Protein AF-A0A4P6JKM8-F1 (afdb_monomer_lite)

pLDDT: mean 71.87, std 20.22, range [34.28, 94.5]

Secondary structure (DSSP, 8-state):
---PPPGGGSSSSGGGSSSS--------------------------------S-HHHHHHHHHHHHHHHHHHHT--------SSHHHHHHHHHHHHHHHH-HHHH-HHHHHHHHHHHHHHHHHHHT-------SSSHHHHHHHHHHHHHHHH-HHHH--

Foldseek 3Di:
DDDDDDPVVVPPVVVVPPPPPDDDDDDDDDDDDDDDPPPPPPPPPVPPPPPPDDLLCQLLVVLLVVLLVCLLVVDDPPDDDDPDNSPVSNVVNNVCNCVDPCSNPPLLNNLLSQLLVVLLVCLQVVHDDDDQPDDDSSSNSNNVNNVCNCVPPPSNPVD

Radius of gyration: 25.06 Å; chains: 1; bounding box: 67×48×57 Å

Sequence (159 aa):
MRKTIPIALLCAVLACVCTFFLSAPKTFAAAADGSASSSLQVSSVSNNVHDDRPPYVRGYRQGYNDAVYDCTHTANRAQTLKRDDYSRGYVDGYNYARAHDRACTNPYTRGWYQGYHDAVYDCIHNAYRAEAKKLDDYSRGYVDGYNYARAHDRACTQH

Organism: Ktedonosporobacter rubrisoli (NCBI:txid2509675)

Structure (mmCIF, N/CA/C/O backbone):
data_AF-A0A4P6JKM8-F1
#
_entry.id   AF-A0A4P6JKM8-F1
#
loop_
_atom_site.group_PDB
_atom_site.id
_atom_site.type_symbol
_atom_site.label_atom_id
_atom_site.label_alt_id
_atom_site.label_comp_id
_atom_site.label_asym_id
_atom_site.label_entity_id
_atom_site.label_seq_id
_atom_site.pdbx_PDB_ins_code
_atom_site.Cartn_x
_atom_site.Cartn_y
_atom_site.Cartn_z
_atom_site.occupancy
_atom_site.B_iso_or_equiv
_atom_site.auth_seq_id
_atom_site.auth_comp_id
_atom_site.auth_asym_id
_atom_site.auth_atom_id
_atom_site.pdbx_PDB_model_num
ATOM 1 N N . MET A 1 1 ? -39.312 -13.597 -28.625 1.00 41.59 1 MET A N 1
ATOM 2 C CA . MET A 1 1 ? -38.671 -14.931 -28.606 1.00 41.59 1 MET A CA 1
ATOM 3 C C . MET A 1 1 ? -37.870 -15.070 -27.313 1.00 41.59 1 MET A C 1
ATOM 5 O O . MET A 1 1 ? -36.798 -14.492 -27.210 1.00 41.59 1 MET A O 1
ATOM 9 N N . ARG A 1 2 ? -38.427 -15.728 -26.287 1.00 39.56 2 ARG A N 1
ATOM 10 C CA . ARG A 1 2 ? -37.766 -15.951 -24.987 1.00 39.56 2 ARG A CA 1
ATOM 11 C C . ARG A 1 2 ? -37.100 -17.329 -25.015 1.00 39.56 2 ARG A C 1
ATOM 13 O O . ARG A 1 2 ? -37.799 -18.321 -25.183 1.00 39.56 2 ARG A O 1
ATOM 20 N N . LYS A 1 3 ? -35.770 -17.386 -24.898 1.00 49.06 3 LYS A N 1
ATOM 21 C CA . LYS A 1 3 ? -35.013 -18.642 -24.775 1.00 49.06 3 LYS A CA 1
ATOM 22 C C . LYS A 1 3 ? -34.920 -19.023 -23.297 1.00 49.06 3 LYS A C 1
ATOM 24 O O . LYS A 1 3 ? -34.225 -18.367 -22.530 1.00 49.06 3 LYS A O 1
ATOM 29 N N . THR A 1 4 ? -35.644 -20.065 -22.913 1.00 52.69 4 THR A N 1
ATOM 30 C CA . THR A 1 4 ? -35.506 -20.777 -21.639 1.00 52.69 4 THR A CA 1
ATOM 31 C C . THR A 1 4 ? -34.247 -21.642 -21.680 1.00 52.69 4 THR A C 1
ATOM 33 O O . THR A 1 4 ? -34.123 -22.510 -22.541 1.00 52.69 4 THR A O 1
ATOM 36 N N . ILE A 1 5 ? -33.309 -21.389 -20.768 1.00 59.22 5 ILE A N 1
ATOM 37 C CA . ILE A 1 5 ? -32.099 -22.199 -20.574 1.00 59.22 5 ILE A CA 1
ATOM 38 C C . ILE A 1 5 ? -32.466 -23.370 -19.641 1.00 59.22 5 ILE A C 1
ATOM 40 O O . ILE A 1 5 ? -33.069 -23.123 -18.595 1.00 59.22 5 ILE A O 1
ATOM 44 N N . PRO A 1 6 ? -32.163 -24.634 -19.993 1.00 54.28 6 PRO A N 1
ATOM 45 C CA . PRO A 1 6 ? -32.575 -25.791 -19.205 1.00 54.28 6 PRO A CA 1
ATOM 46 C C . PRO A 1 6 ? -31.760 -25.935 -17.908 1.00 54.28 6 PRO A C 1
ATOM 48 O O . PRO A 1 6 ? -30.533 -25.985 -17.910 1.00 54.28 6 PRO A O 1
ATOM 51 N N . ILE A 1 7 ? -32.496 -26.068 -16.803 1.00 57.88 7 ILE A N 1
ATOM 52 C CA . ILE A 1 7 ? -32.077 -26.156 -15.389 1.00 57.88 7 ILE A CA 1
ATOM 53 C C . ILE A 1 7 ? -31.247 -27.425 -15.066 1.00 57.88 7 ILE A C 1
ATOM 55 O O . ILE A 1 7 ? -30.709 -27.568 -13.973 1.00 57.88 7 ILE A O 1
ATOM 59 N N . ALA A 1 8 ? -31.054 -28.329 -16.027 1.00 51.06 8 ALA A N 1
ATOM 60 C CA . ALA A 1 8 ? -30.374 -29.611 -15.821 1.00 51.06 8 ALA A CA 1
ATOM 61 C C . ALA A 1 8 ? -28.843 -29.519 -15.630 1.00 51.06 8 ALA A C 1
ATOM 63 O O . ALA A 1 8 ? -28.219 -30.506 -15.253 1.00 51.06 8 ALA A O 1
ATOM 64 N N . LEU A 1 9 ? -28.225 -28.353 -15.853 1.00 49.06 9 LEU A N 1
ATOM 65 C CA . LEU A 1 9 ? -26.769 -28.163 -15.733 1.00 49.06 9 LEU A CA 1
ATOM 66 C C . LEU A 1 9 ? -26.320 -27.616 -14.365 1.00 49.06 9 LEU A C 1
ATOM 68 O O . LEU A 1 9 ? -25.128 -27.572 -14.076 1.00 49.06 9 LEU A O 1
ATOM 72 N N . LEU A 1 10 ? -27.267 -27.241 -13.497 1.00 50.06 10 LEU A N 1
ATOM 73 C CA . LEU A 1 10 ? -26.989 -26.648 -12.182 1.00 50.06 10 LEU A CA 1
ATOM 74 C C . LEU A 1 10 ? -26.741 -27.693 -11.077 1.00 50.06 10 LEU A C 1
ATOM 76 O O . LEU A 1 10 ? -26.152 -27.370 -10.049 1.00 50.06 10 LEU A O 1
ATOM 80 N N . CYS A 1 11 ? -27.122 -28.957 -11.292 1.00 49.31 11 CYS A N 1
ATOM 81 C CA . CYS A 1 11 ? -26.995 -30.013 -10.280 1.00 49.31 11 CYS A CA 1
ATOM 82 C C . CYS A 1 11 ? -25.635 -30.735 -10.269 1.00 49.31 11 CYS A C 1
ATOM 84 O O . CYS A 1 11 ? -25.325 -31.404 -9.290 1.00 49.31 11 CYS A O 1
ATOM 86 N N . ALA A 1 12 ? -24.798 -30.590 -11.304 1.00 47.72 12 ALA A N 1
ATOM 87 C CA . ALA A 1 12 ? -23.512 -31.298 -11.386 1.00 47.72 12 ALA A CA 1
ATOM 88 C C . ALA A 1 12 ? -22.340 -30.556 -10.711 1.00 47.72 12 ALA A C 1
ATOM 90 O O . ALA A 1 12 ? -21.339 -31.174 -10.364 1.00 47.72 12 ALA A O 1
ATOM 91 N N . VAL A 1 13 ? -22.456 -29.244 -10.477 1.00 50.44 13 VAL A N 1
ATOM 92 C CA . VAL A 1 13 ? -21.380 -28.440 -9.860 1.00 50.44 13 VAL A CA 1
ATOM 93 C C . VAL A 1 13 ? -21.463 -28.450 -8.325 1.00 50.44 13 VAL A C 1
ATOM 95 O O . VAL A 1 13 ? -20.453 -28.280 -7.646 1.00 50.44 13 VAL A O 1
ATOM 98 N N . LEU A 1 14 ? -22.640 -28.739 -7.756 1.00 46.59 14 LEU A N 1
ATOM 99 C CA . LEU A 1 14 ? -22.850 -28.741 -6.303 1.00 46.59 14 LEU A CA 1
ATOM 100 C C . LEU A 1 14 ? -22.263 -29.976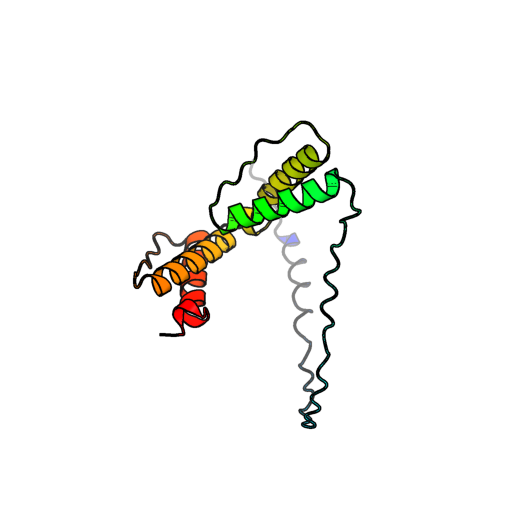 -5.586 1.00 46.59 14 LEU A C 1
ATOM 102 O O . LEU A 1 14 ? -22.101 -29.954 -4.371 1.00 46.59 14 LEU A O 1
ATOM 106 N N . ALA A 1 15 ? -21.910 -31.037 -6.319 1.00 45.19 15 ALA A N 1
ATOM 107 C CA . ALA A 1 15 ? -21.371 -32.274 -5.746 1.00 45.19 15 ALA A CA 1
ATOM 108 C C . ALA A 1 15 ? -19.843 -32.256 -5.531 1.00 45.19 15 ALA A C 1
ATOM 110 O O . ALA A 1 15 ? -19.309 -33.154 -4.886 1.00 45.19 15 ALA A O 1
ATOM 111 N N . CYS A 1 16 ? -19.127 -31.237 -6.025 1.00 41.03 16 CYS A N 1
ATOM 112 C CA . CYS A 1 16 ? -17.662 -31.166 -5.928 1.00 41.03 16 CYS A CA 1
ATOM 113 C C . CYS A 1 16 ? -17.149 -30.310 -4.749 1.00 41.03 16 CYS A C 1
ATOM 115 O O . CYS A 1 16 ? -15.943 -30.218 -4.535 1.00 41.03 16 CYS A O 1
ATOM 117 N N . VAL A 1 17 ? -18.047 -29.687 -3.974 1.00 47.59 17 VAL A N 1
ATOM 118 C CA . VAL A 1 17 ? -17.702 -28.758 -2.875 1.00 47.59 17 VAL A CA 1
ATOM 119 C C . VAL A 1 17 ? -17.732 -29.437 -1.490 1.00 47.59 17 VAL A C 1
ATOM 121 O O . VAL A 1 17 ? -17.287 -28.860 -0.502 1.00 47.59 17 VAL A O 1
ATOM 124 N N . CYS A 1 18 ? -18.173 -30.696 -1.389 1.00 42.50 18 CYS A N 1
ATOM 125 C CA . CYS A 1 18 ? -18.357 -31.375 -0.097 1.00 42.50 18 CYS A CA 1
ATOM 126 C C . CYS A 1 18 ? -17.185 -32.257 0.381 1.00 42.50 18 CYS A C 1
ATOM 128 O O . CYS A 1 18 ? -17.301 -32.864 1.441 1.00 42.50 18 CYS A O 1
ATOM 130 N N . THR A 1 19 ? -16.050 -32.331 -0.325 1.00 49.00 19 THR A N 1
ATOM 131 C CA . THR A 1 19 ? -14.932 -33.226 0.060 1.00 49.00 19 THR A CA 1
ATOM 132 C C . THR A 1 19 ? -13.721 -32.538 0.695 1.00 49.00 19 THR A C 1
ATOM 134 O O . THR A 1 19 ? -12.727 -33.205 0.960 1.00 49.00 19 THR A O 1
ATOM 137 N N . PHE A 1 20 ? -13.785 -31.240 1.010 1.00 43.28 20 PHE A N 1
ATOM 138 C CA . PHE A 1 20 ? -12.675 -30.522 1.667 1.00 43.28 20 PHE A CA 1
ATOM 139 C C . PHE A 1 20 ? -12.875 -30.249 3.169 1.00 43.28 20 PHE A C 1
ATOM 141 O O . PHE A 1 20 ? -12.105 -29.501 3.764 1.00 43.28 20 PHE A O 1
ATOM 148 N N . PHE A 1 21 ? -13.870 -30.878 3.805 1.00 43.38 21 PHE A N 1
ATOM 149 C CA . PHE A 1 21 ? -14.210 -30.661 5.221 1.00 43.38 21 PHE A CA 1
ATOM 150 C C . PHE A 1 21 ? -13.813 -31.798 6.181 1.00 43.38 21 PHE A C 1
ATOM 152 O O . PHE A 1 21 ? -14.360 -31.886 7.275 1.00 43.38 21 PHE A O 1
ATOM 159 N N . LEU A 1 22 ? -12.842 -32.650 5.832 1.00 47.25 22 LEU A N 1
ATOM 160 C CA . LEU A 1 22 ? -12.340 -33.687 6.746 1.00 47.25 22 LEU A CA 1
ATOM 161 C C . LEU A 1 22 ? -10.803 -33.709 6.812 1.00 47.25 22 LEU A C 1
ATOM 163 O O . LEU A 1 22 ? -10.137 -34.518 6.173 1.00 47.25 22 LEU A O 1
ATOM 167 N N . SER A 1 23 ? -10.228 -32.855 7.656 1.00 42.56 23 SER A N 1
ATOM 168 C CA . SER A 1 23 ? -8.914 -33.123 8.249 1.00 42.56 23 SER A CA 1
ATOM 169 C C . SER A 1 23 ? -8.905 -32.662 9.704 1.00 42.56 23 SER A C 1
ATOM 171 O O . SER A 1 23 ? -8.837 -31.470 9.999 1.00 42.56 23 SER A O 1
ATOM 173 N N . ALA A 1 24 ? -9.031 -33.643 10.596 1.00 49.38 24 ALA A N 1
ATOM 174 C CA . ALA A 1 24 ? -8.989 -33.513 12.047 1.00 49.38 24 ALA A CA 1
ATOM 175 C C . ALA A 1 24 ? -7.632 -32.968 12.558 1.00 49.38 24 ALA A C 1
ATOM 177 O O . ALA A 1 24 ? -6.607 -33.134 11.887 1.00 49.38 24 ALA A O 1
ATOM 178 N N . PRO A 1 25 ? -7.607 -32.340 13.751 1.00 45.62 25 PRO A N 1
ATOM 179 C CA . PRO A 1 25 ? -6.429 -31.675 14.294 1.00 45.62 25 PRO A CA 1
ATOM 180 C C . PRO A 1 25 ? -5.404 -32.688 14.814 1.00 45.62 25 PRO A C 1
ATOM 182 O O . PRO A 1 25 ? -5.736 -33.597 15.573 1.00 45.62 25 PRO A O 1
ATOM 185 N N . LYS A 1 26 ? -4.130 -32.501 14.455 1.00 48.94 26 LYS A N 1
ATOM 186 C CA . LYS A 1 26 ? -3.015 -33.143 15.159 1.00 48.94 26 LYS A CA 1
ATOM 187 C C . LYS A 1 26 ? -2.568 -32.226 16.289 1.00 48.94 26 LYS A C 1
ATOM 189 O O . LYS A 1 26 ? -1.929 -31.205 16.059 1.00 48.94 26 LYS A O 1
ATOM 194 N N . THR A 1 27 ? -2.927 -32.612 17.505 1.00 45.12 27 THR A N 1
ATOM 195 C CA . THR A 1 27 ? -2.296 -32.154 18.741 1.00 45.12 27 THR A CA 1
ATOM 196 C C . THR A 1 27 ? -0.832 -32.584 18.745 1.00 45.12 27 THR A C 1
ATOM 198 O O . THR A 1 27 ? -0.552 -33.779 18.639 1.00 45.12 27 THR A O 1
ATOM 201 N N . PHE A 1 28 ? 0.089 -31.640 18.922 1.00 43.25 28 PHE A N 1
ATOM 202 C CA . PHE A 1 28 ? 1.432 -31.940 19.408 1.00 43.25 28 PHE A CA 1
ATOM 203 C C . PHE A 1 28 ? 1.654 -31.221 20.731 1.00 43.25 28 PHE A C 1
ATOM 205 O O . PHE A 1 28 ? 1.314 -30.052 20.902 1.00 43.25 28 PHE A O 1
ATOM 212 N N . ALA A 1 29 ? 2.135 -32.022 21.673 1.00 40.50 29 ALA A N 1
ATOM 213 C CA . ALA A 1 29 ? 2.316 -31.725 23.072 1.00 40.50 29 ALA A CA 1
ATOM 214 C C . ALA A 1 29 ? 3.387 -30.657 23.316 1.00 40.50 29 ALA A C 1
ATOM 216 O O . ALA A 1 29 ? 4.359 -30.528 22.573 1.00 40.50 29 ALA A O 1
ATOM 217 N N . ALA A 1 30 ? 3.191 -29.947 24.422 1.00 38.94 30 ALA A N 1
ATOM 218 C CA . ALA A 1 30 ? 4.192 -29.139 25.084 1.00 38.94 30 ALA A CA 1
ATOM 219 C C . ALA A 1 30 ? 5.387 -29.997 25.534 1.00 38.94 30 ALA A C 1
ATOM 221 O O . ALA A 1 30 ? 5.207 -31.063 26.121 1.00 38.94 30 ALA A O 1
ATOM 222 N N . ALA A 1 31 ? 6.592 -29.473 25.328 1.00 40.41 31 ALA A N 1
ATOM 223 C CA . ALA A 1 31 ? 7.767 -29.813 26.113 1.00 40.41 31 ALA A CA 1
ATOM 224 C C . ALA A 1 31 ? 8.484 -28.502 26.449 1.00 40.41 31 ALA A C 1
ATOM 226 O O . ALA A 1 31 ? 8.948 -27.782 25.565 1.00 40.41 31 ALA A O 1
ATOM 227 N N . ALA A 1 32 ? 8.487 -28.182 27.739 1.00 40.03 32 ALA A N 1
ATOM 228 C CA . ALA A 1 32 ? 9.425 -27.256 28.339 1.00 40.03 32 ALA A CA 1
ATOM 229 C C . ALA A 1 32 ? 10.832 -27.859 28.248 1.00 40.03 32 ALA A C 1
ATOM 231 O O . ALA A 1 32 ? 10.989 -29.045 28.517 1.00 40.03 32 ALA A O 1
ATOM 232 N N . ASP A 1 33 ? 11.824 -27.061 27.866 1.00 34.28 33 ASP A N 1
ATOM 233 C CA . ASP A 1 33 ? 12.995 -26.810 28.709 1.00 34.28 33 ASP A CA 1
ATOM 234 C C . ASP A 1 33 ? 13.998 -25.887 28.018 1.00 34.28 33 ASP A C 1
ATOM 236 O O . ASP A 1 33 ? 14.162 -25.892 26.799 1.00 34.28 33 ASP A O 1
ATOM 240 N N . GLY A 1 34 ? 14.727 -25.150 28.854 1.00 39.72 34 GLY A N 1
ATOM 241 C CA . GLY A 1 34 ? 16.106 -24.793 28.549 1.00 39.72 34 GLY A CA 1
ATOM 242 C C . GLY A 1 34 ? 16.319 -23.418 27.938 1.00 39.72 34 GLY A C 1
ATOM 243 O O . GLY A 1 34 ? 16.621 -23.279 26.756 1.00 39.72 34 GLY A O 1
ATOM 244 N N . SER A 1 35 ? 16.298 -22.400 28.796 1.00 44.38 35 SER A N 1
ATOM 245 C CA . SER A 1 35 ? 17.060 -21.172 28.588 1.00 44.38 35 SER A CA 1
ATOM 246 C C . SER A 1 35 ? 18.511 -21.503 28.223 1.00 44.38 35 SER A C 1
ATOM 248 O O . SER A 1 35 ? 19.280 -21.969 29.059 1.00 44.38 35 SER A O 1
ATOM 250 N N . ALA A 1 36 ? 18.902 -21.202 26.991 1.00 38.72 36 ALA A N 1
ATOM 251 C CA . ALA A 1 36 ? 20.293 -21.033 26.609 1.00 38.72 36 ALA A CA 1
ATOM 252 C C . ALA A 1 36 ? 20.391 -19.738 25.805 1.00 38.72 36 ALA A C 1
ATOM 254 O O . ALA A 1 36 ? 20.225 -19.712 24.586 1.00 38.72 36 ALA A O 1
ATOM 255 N N . SER A 1 37 ? 20.630 -18.644 26.530 1.00 44.34 37 SER A N 1
ATOM 256 C CA . SER A 1 37 ? 21.046 -17.359 25.980 1.00 44.34 37 SER A CA 1
ATOM 257 C C . SER A 1 37 ? 22.346 -17.545 25.203 1.00 44.34 37 SER A C 1
ATOM 259 O O . SER A 1 37 ? 23.437 -17.421 25.748 1.00 44.34 37 SER A O 1
ATOM 261 N N . SER A 1 38 ? 22.226 -17.851 23.917 1.00 41.34 38 SER A N 1
ATOM 262 C CA . SER A 1 38 ? 23.306 -17.668 22.961 1.00 41.34 38 SER A CA 1
ATOM 263 C C . SER A 1 38 ? 23.083 -16.297 22.354 1.00 41.34 38 SER A C 1
ATOM 265 O O . SER A 1 38 ? 22.283 -16.130 21.434 1.00 41.34 38 SER A O 1
ATOM 267 N N . SER A 1 39 ? 23.732 -15.292 22.938 1.00 44.09 39 SER A N 1
ATOM 268 C CA . SER A 1 39 ? 23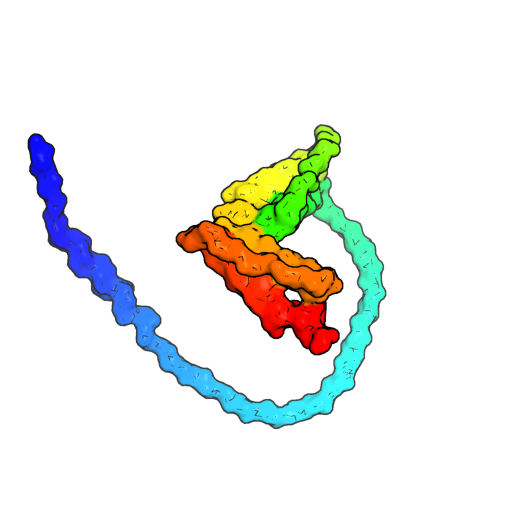.890 -13.980 22.330 1.00 44.09 39 SER A CA 1
ATOM 269 C C . SER A 1 39 ? 24.578 -14.165 20.980 1.00 44.09 39 SER A C 1
ATOM 271 O O . SER A 1 39 ? 25.802 -14.176 20.872 1.00 44.09 39 SER A O 1
ATOM 273 N N . LEU A 1 40 ? 23.770 -14.324 19.931 1.00 38.75 40 LEU A N 1
ATOM 274 C CA . LEU A 1 40 ? 24.195 -14.090 18.564 1.00 38.75 40 LEU A CA 1
ATOM 275 C C . LEU A 1 40 ? 24.609 -12.625 18.512 1.00 38.75 40 LEU A C 1
ATOM 277 O O . LEU A 1 40 ? 23.783 -11.722 18.379 1.00 38.75 40 LEU A O 1
ATOM 281 N N . GLN A 1 41 ? 25.909 -12.396 18.686 1.00 42.06 41 GLN A N 1
ATOM 282 C CA . GLN A 1 41 ? 26.558 -11.183 18.242 1.00 42.06 41 GLN A CA 1
ATOM 283 C C . GLN A 1 41 ? 26.293 -11.096 16.743 1.00 42.06 41 GLN A C 1
ATOM 285 O O . GLN A 1 41 ? 27.003 -11.677 15.926 1.00 42.06 41 GLN A O 1
ATOM 290 N N . VAL A 1 42 ? 25.219 -10.393 16.386 1.00 38.94 42 VAL A N 1
ATOM 291 C CA . VAL A 1 42 ? 25.042 -9.855 15.048 1.00 38.94 42 VAL A CA 1
ATOM 292 C C . VAL A 1 42 ? 26.151 -8.829 14.915 1.00 38.94 42 VAL A C 1
ATOM 294 O O . VAL A 1 42 ? 26.013 -7.675 15.315 1.00 38.94 42 VAL A O 1
ATOM 297 N N . SER A 1 43 ? 27.301 -9.285 14.425 1.00 39.56 43 SER A N 1
ATOM 298 C CA . SER A 1 43 ? 28.298 -8.414 13.839 1.00 39.56 43 SER A CA 1
ATOM 299 C C . SER A 1 43 ? 27.556 -7.634 12.765 1.00 39.56 43 SER A C 1
ATOM 301 O O . SER A 1 43 ? 27.231 -8.167 11.705 1.00 39.56 43 SER A O 1
ATOM 303 N N . SER A 1 44 ? 27.204 -6.391 13.083 1.00 47.16 44 SER A N 1
ATOM 304 C CA . SER A 1 44 ? 26.645 -5.431 12.149 1.00 47.16 44 SER A CA 1
ATOM 305 C C . SER A 1 44 ? 27.748 -5.070 11.162 1.00 47.16 44 SER A C 1
ATOM 307 O O . SER A 1 44 ? 28.353 -4.000 11.229 1.00 47.16 44 SER A O 1
ATOM 309 N N . VAL A 1 45 ? 28.050 -6.003 10.261 1.00 42.03 45 VAL A N 1
ATOM 310 C CA . VAL A 1 45 ? 28.717 -5.690 9.014 1.00 42.03 45 VAL A CA 1
ATOM 311 C C . VAL A 1 45 ? 27.704 -4.833 8.277 1.00 42.03 45 VAL A C 1
ATOM 313 O O . VAL A 1 45 ? 26.726 -5.328 7.715 1.00 42.03 45 VAL A O 1
ATOM 316 N N . SER A 1 46 ? 27.899 -3.519 8.376 1.00 48.72 46 SER A N 1
ATOM 317 C CA . SER A 1 46 ? 27.287 -2.548 7.484 1.00 48.72 46 SER A CA 1
ATOM 318 C C . SER A 1 46 ? 27.814 -2.856 6.088 1.00 48.72 46 SER A C 1
ATOM 320 O O . SER A 1 46 ? 28.791 -2.281 5.611 1.00 48.72 46 SER A O 1
ATOM 322 N N . ASN A 1 47 ? 27.206 -3.856 5.458 1.00 41.84 47 ASN A N 1
ATOM 323 C CA . ASN A 1 47 ? 27.330 -4.055 4.039 1.00 41.84 47 ASN A CA 1
ATOM 324 C C . ASN A 1 47 ? 26.595 -2.865 3.434 1.00 41.84 47 ASN A C 1
ATOM 326 O O . ASN A 1 47 ? 25.369 -2.868 3.322 1.00 41.84 47 ASN A O 1
ATOM 330 N N . ASN A 1 48 ? 27.349 -1.839 3.047 1.00 47.19 48 ASN A N 1
ATOM 331 C CA . ASN A 1 48 ? 26.960 -1.010 1.919 1.00 47.19 48 ASN A CA 1
ATOM 332 C C . ASN A 1 48 ? 26.860 -1.958 0.719 1.00 47.19 48 ASN A C 1
ATOM 334 O O . ASN A 1 48 ? 27.805 -2.099 -0.051 1.00 47.19 48 ASN A O 1
ATOM 338 N N . VAL A 1 49 ? 25.745 -2.689 0.629 1.00 52.94 49 VAL A N 1
ATOM 339 C CA . VAL A 1 49 ? 25.417 -3.535 -0.508 1.00 52.94 49 VAL A CA 1
ATOM 340 C C . VAL A 1 49 ? 25.268 -2.559 -1.659 1.00 52.94 49 VAL A C 1
ATOM 342 O O . VAL A 1 49 ? 24.258 -1.863 -1.770 1.00 52.94 49 VAL A O 1
ATOM 345 N N . HIS A 1 50 ? 26.313 -2.445 -2.476 1.00 55.97 50 HIS A N 1
ATOM 346 C CA . HIS A 1 50 ? 26.146 -1.915 -3.811 1.00 55.97 50 HIS A CA 1
ATOM 347 C C . HIS A 1 50 ? 25.086 -2.793 -4.459 1.00 55.97 50 HIS A C 1
ATOM 349 O O . HIS A 1 50 ? 25.249 -4.001 -4.603 1.00 55.97 50 HIS A O 1
ATOM 355 N N . ASP A 1 51 ? 23.922 -2.199 -4.698 1.00 65.00 51 ASP A N 1
ATOM 356 C CA . ASP A 1 51 ? 22.839 -2.893 -5.357 1.00 65.00 51 ASP A CA 1
ATOM 357 C C . ASP A 1 51 ? 23.269 -3.095 -6.815 1.00 65.00 51 ASP A C 1
ATOM 359 O O . ASP A 1 51 ? 23.094 -2.199 -7.645 1.00 65.00 51 ASP A O 1
ATOM 363 N N . ASP A 1 52 ? 23.885 -4.248 -7.096 1.00 79.62 52 ASP A N 1
ATOM 364 C CA . ASP A 1 52 ? 24.420 -4.650 -8.408 1.00 79.62 52 ASP A CA 1
ATOM 365 C C . ASP A 1 52 ? 23.317 -4.868 -9.459 1.00 79.62 52 ASP A C 1
ATOM 367 O O . ASP A 1 52 ? 23.5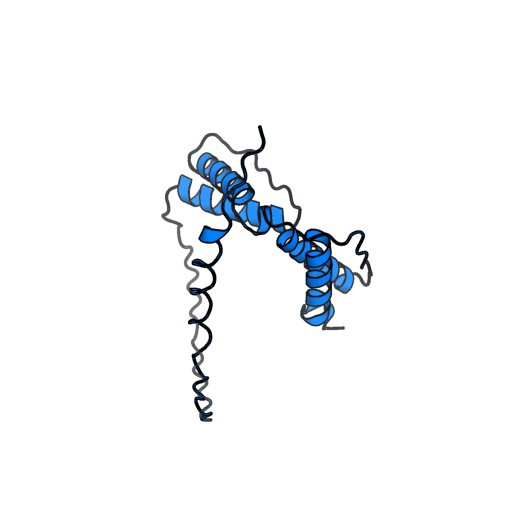78 -5.227 -10.610 1.00 79.62 52 ASP A O 1
ATOM 371 N N . ARG A 1 53 ? 22.048 -4.652 -9.089 1.00 85.75 53 ARG A N 1
ATOM 372 C CA . ARG A 1 53 ? 20.924 -4.738 -10.016 1.00 85.75 53 ARG A CA 1
ATOM 373 C C . ARG A 1 53 ? 21.027 -3.662 -11.106 1.00 85.75 53 ARG A C 1
ATOM 375 O O . ARG A 1 53 ? 21.408 -2.521 -10.822 1.00 85.75 53 ARG A O 1
ATOM 382 N N . PRO A 1 54 ? 20.600 -3.978 -12.345 1.00 91.62 54 PRO A N 1
ATOM 383 C CA . PRO A 1 54 ? 20.554 -3.003 -13.427 1.00 91.62 54 PRO A CA 1
ATOM 384 C C . PRO A 1 54 ? 19.775 -1.738 -13.029 1.00 91.62 54 PRO A C 1
ATOM 386 O O . PRO A 1 54 ? 18.777 -1.850 -12.304 1.00 91.62 54 PRO A O 1
ATOM 389 N N . PRO A 1 55 ? 20.156 -0.546 -13.534 1.00 90.31 55 PRO A N 1
ATOM 390 C CA . PRO A 1 55 ? 19.509 0.719 -13.183 1.00 90.31 55 PRO A CA 1
ATOM 391 C C . PRO A 1 55 ? 17.984 0.675 -13.307 1.00 90.31 55 PRO A C 1
ATOM 393 O O . PRO A 1 55 ? 17.296 1.095 -12.381 1.00 90.31 55 PRO A O 1
ATOM 396 N N . TYR A 1 56 ? 17.467 0.074 -14.384 1.00 92.62 56 TYR A N 1
ATOM 397 C CA . TYR A 1 56 ? 16.033 -0.125 -14.594 1.00 92.62 56 TYR A CA 1
ATOM 398 C C . TYR A 1 56 ? 15.363 -0.917 -13.465 1.00 92.62 56 TYR A C 1
ATOM 400 O O . TYR A 1 56 ? 14.337 -0.496 -12.944 1.00 92.62 56 TYR A O 1
ATOM 408 N N . VAL A 1 57 ? 15.949 -2.038 -13.037 1.00 94.19 57 VAL A N 1
ATOM 409 C CA . VAL A 1 57 ? 15.365 -2.897 -11.991 1.00 94.19 57 VAL A CA 1
ATOM 410 C C . VAL A 1 57 ? 15.355 -2.182 -10.641 1.00 94.19 57 VAL A C 1
ATOM 412 O O . VAL A 1 57 ? 14.385 -2.290 -9.889 1.00 94.19 57 VAL A O 1
ATOM 415 N N . ARG A 1 58 ? 16.412 -1.419 -10.339 1.00 92.94 58 ARG A N 1
ATOM 416 C CA . ARG A 1 58 ? 16.470 -0.593 -9.123 1.00 92.94 58 ARG A CA 1
ATOM 417 C C . ARG A 1 58 ? 15.394 0.484 -9.138 1.00 92.94 58 ARG A C 1
ATOM 419 O O . ARG A 1 58 ? 14.668 0.616 -8.157 1.00 92.94 58 ARG A O 1
ATOM 426 N N . GLY A 1 59 ? 15.263 1.183 -10.265 1.00 91.88 59 GLY A N 1
ATOM 427 C CA . GLY A 1 59 ? 14.208 2.164 -10.490 1.00 91.88 59 GLY A CA 1
ATOM 428 C C . GLY A 1 59 ? 12.833 1.549 -10.293 1.00 91.88 59 GLY A C 1
ATOM 429 O O . GLY A 1 59 ? 12.079 2.017 -9.451 1.00 91.88 59 GLY A O 1
ATOM 430 N N . TYR A 1 60 ? 12.550 0.438 -10.974 1.00 94.00 60 TYR A N 1
ATOM 431 C CA . TYR A 1 60 ? 11.280 -0.282 -10.882 1.00 94.00 60 TYR A CA 1
ATOM 432 C C . TYR A 1 60 ? 10.917 -0.663 -9.457 1.00 94.00 60 TYR A C 1
ATOM 434 O O . TYR A 1 60 ? 9.811 -0.383 -8.999 1.00 94.00 60 TYR A O 1
ATOM 442 N N . ARG A 1 61 ? 11.859 -1.259 -8.722 1.00 94.50 61 ARG A N 1
ATOM 443 C CA . ARG A 1 61 ? 11.630 -1.632 -7.327 1.00 94.50 61 ARG A CA 1
ATOM 444 C C . ARG A 1 61 ? 11.328 -0.410 -6.464 1.00 94.50 61 ARG A C 1
ATOM 446 O O . ARG A 1 61 ? 10.445 -0.478 -5.614 1.00 94.50 61 ARG A O 1
ATOM 453 N N . GLN A 1 62 ? 12.057 0.684 -6.664 1.00 92.88 62 GLN A N 1
ATOM 454 C CA . GLN A 1 62 ? 11.829 1.902 -5.900 1.00 92.88 62 GLN A CA 1
ATOM 455 C C . GLN A 1 62 ? 10.477 2.537 -6.237 1.00 92.88 62 GLN A C 1
ATOM 457 O O . GLN A 1 62 ? 9.709 2.807 -5.323 1.00 92.88 62 GLN A O 1
ATOM 462 N N . GLY A 1 63 ? 10.144 2.684 -7.521 1.00 92.38 63 GLY A N 1
ATOM 463 C CA . GLY A 1 63 ? 8.861 3.230 -7.961 1.00 92.38 63 GLY A CA 1
ATOM 464 C C . GLY A 1 63 ? 7.672 2.404 -7.474 1.00 92.38 63 GLY A C 1
ATOM 465 O O . GLY A 1 63 ? 6.693 2.969 -6.998 1.00 92.38 63 GLY A O 1
ATOM 466 N N . TYR A 1 64 ? 7.778 1.071 -7.502 1.00 94.12 64 TYR A N 1
ATOM 467 C CA . TYR A 1 64 ? 6.761 0.184 -6.932 1.00 94.12 64 TYR A CA 1
ATOM 468 C C . TYR A 1 64 ? 6.548 0.455 -5.437 1.00 94.12 64 TYR A C 1
ATOM 470 O O . TYR A 1 64 ? 5.418 0.658 -4.997 1.00 94.12 64 TYR A O 1
ATOM 478 N N . ASN A 1 65 ? 7.630 0.482 -4.651 1.00 91.75 65 ASN A N 1
ATOM 479 C CA . ASN A 1 65 ? 7.546 0.703 -3.206 1.00 91.75 65 ASN A CA 1
ATOM 480 C C . ASN A 1 65 ? 6.989 2.092 -2.870 1.00 91.75 65 ASN A C 1
ATOM 482 O O . ASN A 1 65 ? 6.163 2.208 -1.966 1.00 91.75 65 ASN A O 1
ATOM 486 N N . ASP A 1 66 ? 7.408 3.121 -3.607 1.00 90.62 66 ASP A N 1
ATOM 487 C CA . ASP A 1 66 ? 6.920 4.489 -3.431 1.00 90.62 66 ASP A CA 1
ATOM 488 C C . ASP A 1 66 ? 5.422 4.587 -3.753 1.00 90.62 66 ASP A C 1
ATOM 490 O O . ASP A 1 66 ? 4.675 5.195 -2.993 1.00 90.62 66 ASP A O 1
ATOM 494 N N . ALA A 1 67 ? 4.945 3.932 -4.816 1.00 89.19 67 ALA A N 1
ATOM 495 C CA . ALA A 1 67 ? 3.517 3.880 -5.133 1.00 89.19 67 ALA A CA 1
ATOM 496 C C . ALA A 1 67 ? 2.697 3.162 -4.053 1.00 89.19 67 ALA A C 1
ATOM 498 O O . ALA A 1 67 ? 1.633 3.647 -3.673 1.00 89.19 67 ALA A O 1
ATOM 499 N N . VAL A 1 68 ? 3.178 2.027 -3.535 1.00 89.31 68 VAL A N 1
ATOM 500 C CA . VAL A 1 68 ? 2.509 1.322 -2.428 1.00 89.31 68 VAL A CA 1
ATOM 501 C C . VAL A 1 68 ? 2.461 2.202 -1.180 1.00 8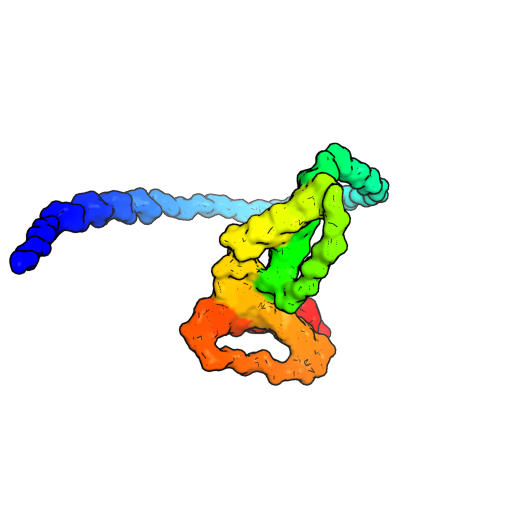9.31 68 VAL A C 1
ATOM 503 O O . VAL A 1 68 ? 1.418 2.303 -0.530 1.00 89.31 68 VAL A O 1
ATOM 506 N N . TYR A 1 69 ? 3.561 2.883 -0.860 1.00 87.81 69 TYR A N 1
ATOM 507 C CA . TYR A 1 69 ? 3.603 3.844 0.236 1.00 87.81 69 TYR A CA 1
ATOM 508 C C . TYR A 1 69 ? 2.585 4.976 0.032 1.00 87.81 69 TYR A C 1
ATOM 510 O O . TYR A 1 69 ? 1.787 5.260 0.921 1.00 87.81 69 TYR A O 1
ATOM 518 N N . ASP A 1 70 ? 2.541 5.571 -1.157 1.00 85.69 70 ASP A N 1
ATOM 519 C CA . ASP A 1 70 ? 1.602 6.639 -1.508 1.00 85.69 70 ASP A CA 1
ATOM 520 C C . ASP A 1 70 ? 0.138 6.182 -1.384 1.00 85.69 70 ASP A C 1
ATOM 522 O O . ASP A 1 70 ? -0.698 6.886 -0.815 1.00 85.69 70 ASP A O 1
ATOM 526 N N . CYS A 1 71 ? -0.179 4.967 -1.840 1.00 83.62 71 CYS A N 1
ATOM 527 C CA . CYS A 1 71 ? -1.518 4.388 -1.722 1.00 83.62 71 CYS A CA 1
ATOM 528 C C . CYS A 1 71 ? -1.943 4.106 -0.274 1.00 83.62 71 CYS A C 1
ATOM 530 O O . CYS A 1 71 ? -3.137 4.165 0.028 1.00 83.62 71 CYS A O 1
ATOM 532 N N . THR A 1 72 ? -0.986 3.804 0.607 1.00 80.75 72 THR A N 1
ATOM 533 C CA . THR A 1 72 ? -1.235 3.530 2.032 1.00 80.75 72 THR A CA 1
ATOM 534 C C . THR A 1 72 ? -1.246 4.793 2.892 1.00 80.75 72 THR A C 1
ATOM 536 O O . THR A 1 72 ? -1.965 4.834 3.882 1.00 80.75 72 THR A O 1
ATOM 539 N N . HIS A 1 73 ? -0.504 5.833 2.506 1.00 75.06 73 HIS A N 1
ATOM 540 C CA . HIS A 1 73 ? -0.312 7.044 3.313 1.00 75.06 73 HIS A CA 1
ATOM 541 C C . HIS A 1 73 ? -0.949 8.300 2.700 1.00 75.06 73 HIS A C 1
ATOM 543 O O . HIS A 1 73 ? -0.732 9.405 3.193 1.00 75.06 73 HIS A O 1
ATOM 549 N N . THR A 1 74 ? -1.712 8.174 1.608 1.00 63.44 74 THR A N 1
ATOM 550 C CA . THR A 1 74 ? -2.278 9.300 0.828 1.00 63.44 74 THR A CA 1
ATOM 551 C C . THR A 1 74 ? -1.250 10.365 0.421 1.00 63.44 74 THR A C 1
ATOM 553 O O . THR A 1 74 ? -1.588 11.521 0.167 1.00 63.44 74 THR A O 1
ATOM 556 N N . ALA A 1 75 ? 0.023 9.982 0.332 1.00 61.84 75 ALA A N 1
ATOM 557 C CA . ALA A 1 75 ? 1.077 10.840 -0.179 1.00 61.84 75 ALA A CA 1
ATOM 558 C C . ALA A 1 75 ? 1.053 10.825 -1.716 1.00 61.84 75 ALA A C 1
ATOM 560 O O . ALA A 1 75 ? 0.618 9.859 -2.336 1.00 61.84 75 ALA A O 1
ATOM 561 N N . ASN A 1 76 ? 1.491 11.918 -2.342 1.00 58.84 76 ASN A N 1
ATOM 562 C CA . ASN A 1 76 ? 1.702 11.972 -3.787 1.00 58.84 76 ASN A CA 1
ATOM 563 C C . ASN A 1 76 ? 3.160 12.343 -4.038 1.00 58.84 76 ASN A C 1
ATOM 565 O O . ASN A 1 76 ? 3.494 13.516 -4.212 1.00 58.84 76 ASN A O 1
ATOM 569 N N . ARG A 1 77 ? 4.042 11.345 -4.041 1.00 62.94 77 ARG A N 1
ATOM 570 C CA . ARG A 1 77 ? 5.456 11.513 -4.384 1.00 62.94 77 ARG A CA 1
ATOM 571 C C . ARG A 1 77 ? 5.652 11.271 -5.874 1.00 62.94 77 ARG A C 1
ATOM 573 O O . ARG A 1 77 ? 6.439 10.429 -6.290 1.00 62.94 77 ARG A O 1
ATOM 580 N N . ALA A 1 78 ? 4.935 12.026 -6.702 1.00 55.97 78 ALA A N 1
ATOM 581 C CA . ALA A 1 78 ? 5.195 12.018 -8.134 1.00 55.97 78 ALA A CA 1
ATOM 582 C C . ALA A 1 78 ? 6.550 12.702 -8.388 1.00 55.97 78 ALA A C 1
ATOM 584 O O . ALA A 1 78 ? 6.654 13.928 -8.357 1.00 55.97 78 ALA A O 1
ATOM 585 N N . GLN A 1 79 ? 7.608 11.914 -8.591 1.00 64.12 79 GLN A N 1
ATOM 586 C CA . GLN A 1 79 ? 8.918 12.445 -8.960 1.00 64.12 79 GLN A CA 1
ATOM 587 C C . GLN A 1 79 ? 8.965 12.765 -10.457 1.00 64.12 79 GLN A C 1
ATOM 589 O O . GLN A 1 79 ? 8.671 11.922 -11.305 1.00 64.12 79 GLN A O 1
ATOM 594 N N . THR A 1 80 ? 9.389 13.986 -10.791 1.00 56.28 80 THR A N 1
ATOM 595 C CA . THR A 1 80 ? 9.774 14.348 -12.159 1.00 56.28 80 THR A CA 1
ATOM 596 C C . THR A 1 80 ? 11.144 13.751 -12.443 1.00 56.28 80 THR A C 1
ATOM 598 O O . THR A 1 80 ? 12.143 14.175 -11.861 1.00 56.28 80 THR A O 1
ATOM 601 N N . LEU A 1 81 ? 11.197 12.759 -13.326 1.00 68.94 81 LEU A N 1
ATOM 602 C CA . LEU A 1 81 ? 12.405 11.977 -13.558 1.00 68.94 81 LEU A CA 1
ATOM 603 C C . LEU A 1 81 ? 13.025 12.246 -14.935 1.00 68.94 81 LEU A C 1
ATOM 605 O O . LEU A 1 81 ? 12.341 12.598 -15.899 1.00 68.94 81 LEU A O 1
ATOM 609 N N . LYS A 1 82 ? 14.354 12.112 -15.010 1.00 74.25 82 LYS A N 1
ATOM 610 C CA . LYS A 1 82 ? 15.132 12.294 -16.245 1.00 74.25 82 LYS A CA 1
ATOM 611 C C . LYS A 1 82 ? 14.871 11.132 -17.208 1.00 74.25 82 LYS A C 1
ATOM 613 O O . LYS A 1 82 ? 14.336 10.099 -16.837 1.00 74.25 82 LYS A O 1
ATOM 618 N N . ARG A 1 83 ? 15.252 11.271 -18.477 1.00 79.19 83 ARG A N 1
ATOM 619 C CA . ARG A 1 83 ? 15.092 10.200 -19.476 1.00 79.19 83 ARG A CA 1
ATOM 620 C C . ARG A 1 83 ? 16.247 9.187 -19.396 1.00 79.19 83 ARG A C 1
ATOM 622 O O . ARG A 1 83 ? 17.032 9.075 -20.329 1.00 79.19 83 ARG A O 1
ATOM 629 N N . ASP A 1 84 ? 16.374 8.487 -18.272 1.00 88.88 84 ASP A N 1
ATOM 630 C CA . ASP A 1 84 ? 17.341 7.395 -18.080 1.00 88.88 84 ASP A CA 1
ATOM 631 C C . ASP A 1 84 ? 16.649 6.063 -17.734 1.00 88.88 84 ASP A C 1
ATOM 633 O O . ASP A 1 84 ? 15.445 6.012 -17.473 1.00 88.88 84 ASP A O 1
ATOM 637 N N . ASP A 1 85 ? 17.397 4.957 -17.788 1.00 87.75 85 ASP A N 1
ATOM 638 C CA . ASP A 1 85 ? 16.840 3.614 -17.576 1.00 87.75 85 ASP A CA 1
ATOM 639 C C . ASP A 1 85 ? 16.294 3.415 -16.166 1.00 87.75 85 ASP A C 1
ATOM 641 O O . ASP A 1 85 ? 15.284 2.735 -15.990 1.00 87.75 85 ASP A O 1
ATOM 645 N N . TYR A 1 86 ? 16.927 4.036 -15.171 1.00 91.56 86 TYR A N 1
ATOM 646 C CA . TYR A 1 86 ? 16.425 4.032 -13.803 1.00 91.56 86 TYR A CA 1
ATOM 647 C C . TYR A 1 86 ? 15.053 4.705 -13.727 1.00 91.56 86 TYR A C 1
ATOM 649 O O . TYR A 1 86 ? 14.102 4.127 -13.213 1.00 91.56 86 TYR A O 1
ATOM 657 N N . SER A 1 87 ? 14.929 5.893 -14.301 1.00 90.69 87 SER A N 1
ATOM 658 C CA . SER A 1 87 ? 13.708 6.687 -14.292 1.00 90.69 87 SER A CA 1
ATOM 659 C C . SER A 1 87 ? 12.572 6.009 -15.047 1.00 90.69 87 SER A C 1
ATOM 661 O O . SER A 1 87 ? 11.437 6.007 -14.580 1.00 90.69 87 SER A O 1
ATOM 663 N N . ARG A 1 88 ? 12.878 5.375 -16.186 1.00 91.81 88 ARG A N 1
ATOM 664 C CA . ARG A 1 88 ? 11.921 4.524 -16.906 1.00 91.81 88 ARG A CA 1
ATOM 665 C C . ARG A 1 88 ? 11.411 3.399 -16.015 1.00 91.81 88 ARG A C 1
ATOM 667 O O . ARG A 1 88 ? 10.206 3.269 -15.840 1.00 91.81 88 ARG A O 1
ATOM 674 N N . GLY A 1 89 ? 12.333 2.648 -15.412 1.00 92.19 89 GLY A N 1
ATOM 675 C CA . GLY A 1 89 ? 11.986 1.580 -14.483 1.00 92.19 89 GLY A CA 1
ATOM 676 C C . GLY A 1 89 ? 11.107 2.089 -13.352 1.00 92.19 89 GLY A C 1
ATOM 677 O O . GLY A 1 89 ? 10.074 1.491 -13.081 1.00 92.19 89 GLY A O 1
ATOM 678 N N . TYR A 1 90 ? 11.464 3.221 -12.743 1.00 93.25 90 TYR A N 1
ATOM 679 C CA . TYR A 1 90 ? 10.688 3.842 -11.673 1.00 93.25 90 TYR A CA 1
ATOM 680 C C . TYR A 1 90 ? 9.249 4.125 -12.087 1.00 93.25 90 TYR A C 1
ATOM 682 O O . TYR A 1 90 ? 8.328 3.698 -11.396 1.00 93.25 90 TYR A O 1
ATOM 690 N N . VAL A 1 91 ? 9.046 4.807 -13.216 1.00 91.69 91 VAL A N 1
ATOM 691 C CA . VAL A 1 91 ? 7.701 5.134 -13.709 1.00 91.69 91 VAL A CA 1
ATOM 692 C C . VAL A 1 91 ? 6.897 3.859 -13.973 1.00 91.69 91 VAL A C 1
ATOM 694 O O . VAL A 1 91 ? 5.736 3.777 -13.569 1.00 91.69 91 VAL A O 1
ATOM 697 N N . ASP A 1 92 ? 7.516 2.846 -14.580 1.00 93.06 92 ASP A N 1
ATOM 698 C CA . ASP A 1 92 ? 6.866 1.565 -14.863 1.00 93.06 92 ASP A CA 1
ATOM 699 C C . ASP A 1 92 ? 6.465 0.839 -13.569 1.00 93.06 92 ASP A C 1
ATOM 701 O O . ASP A 1 92 ? 5.326 0.389 -13.436 1.00 93.06 92 ASP A O 1
ATOM 705 N N . GLY A 1 93 ? 7.358 0.789 -12.577 1.00 94.12 93 GLY A N 1
ATOM 706 C CA . GLY A 1 93 ? 7.089 0.182 -11.273 1.00 94.12 93 GLY A CA 1
ATOM 707 C C . GLY A 1 93 ? 6.000 0.914 -10.491 1.00 94.12 93 GLY A C 1
ATOM 708 O O . GLY A 1 93 ? 5.106 0.275 -9.933 1.00 94.12 93 GLY A O 1
ATOM 709 N N . TYR A 1 94 ? 6.034 2.248 -10.503 1.00 92.75 94 TYR A N 1
ATOM 710 C CA . TYR A 1 94 ? 5.045 3.094 -9.838 1.00 92.75 94 TYR A CA 1
ATOM 711 C C . TYR A 1 94 ? 3.646 2.891 -10.439 1.00 92.75 94 TYR A C 1
ATOM 713 O O . TYR A 1 94 ? 2.672 2.649 -9.723 1.00 92.75 94 TYR A O 1
ATOM 721 N N . ASN A 1 95 ? 3.541 2.909 -11.770 1.00 91.94 95 ASN A N 1
ATOM 722 C CA . ASN A 1 95 ? 2.278 2.671 -12.469 1.00 91.94 95 ASN A CA 1
ATOM 723 C C . ASN A 1 95 ? 1.765 1.240 -12.263 1.00 91.94 95 ASN A C 1
ATOM 725 O O . ASN A 1 95 ? 0.566 1.046 -12.047 1.00 91.94 95 ASN A O 1
ATOM 729 N N . TYR A 1 96 ? 2.659 0.248 -12.281 1.00 93.69 96 TYR A N 1
ATOM 730 C CA . TYR A 1 96 ? 2.297 -1.147 -12.053 1.00 93.69 96 TYR A CA 1
ATOM 731 C C . TYR A 1 96 ? 1.700 -1.359 -10.656 1.00 93.69 96 TYR A C 1
ATOM 733 O O . TYR A 1 96 ? 0.628 -1.953 -10.530 1.00 93.69 96 TYR A O 1
ATOM 741 N N . ALA A 1 97 ? 2.336 -0.829 -9.606 1.00 92.19 97 ALA A N 1
ATOM 742 C CA . ALA A 1 97 ? 1.810 -0.910 -8.243 1.00 92.19 97 ALA A CA 1
ATOM 743 C C . ALA A 1 97 ? 0.414 -0.281 -8.133 1.00 92.19 97 ALA A C 1
ATOM 745 O O . ALA A 1 97 ? -0.495 -0.891 -7.575 1.00 92.19 97 ALA A O 1
ATOM 746 N N . ARG A 1 98 ? 0.193 0.892 -8.738 1.00 88.00 98 ARG A N 1
ATOM 747 C CA . ARG A 1 98 ? -1.127 1.544 -8.716 1.00 88.00 98 ARG A CA 1
ATOM 748 C C . ARG A 1 98 ? -2.232 0.718 -9.371 1.00 88.00 98 ARG A C 1
ATOM 750 O O . ARG A 1 98 ? -3.378 0.803 -8.936 1.00 88.00 98 ARG A O 1
ATOM 757 N N . ALA A 1 99 ? -1.896 -0.058 -10.398 1.00 89.19 99 ALA A N 1
ATOM 758 C CA . ALA A 1 99 ? -2.851 -0.880 -11.133 1.00 89.19 99 ALA A CA 1
ATOM 759 C C . ALA A 1 99 ? -3.080 -2.270 -10.516 1.00 89.19 99 ALA A C 1
ATOM 761 O O . ALA A 1 99 ? -4.142 -2.854 -10.734 1.00 89.19 99 ALA A O 1
ATOM 762 N N . HIS A 1 100 ? -2.109 -2.810 -9.772 1.00 90.31 100 HIS A N 1
ATOM 763 C CA . HIS A 1 100 ? -2.113 -4.224 -9.383 1.00 90.31 100 HIS A CA 1
ATOM 764 C C . HIS A 1 100 ? -1.891 -4.491 -7.893 1.00 90.31 100 HIS A C 1
ATOM 766 O O . HIS A 1 100 ? -2.295 -5.549 -7.408 1.00 90.31 100 HIS A O 1
ATOM 772 N N . ASP A 1 101 ? -1.271 -3.574 -7.149 1.00 91.31 101 ASP A N 1
ATOM 773 C CA . ASP A 1 101 ? -1.038 -3.780 -5.724 1.00 91.31 101 ASP A CA 1
ATOM 774 C C . ASP A 1 101 ? -2.348 -3.637 -4.939 1.00 91.31 101 ASP A C 1
ATOM 776 O O . ASP A 1 101 ? -3.179 -2.760 -5.203 1.00 91.31 101 ASP A O 1
ATOM 780 N N . ARG A 1 102 ? -2.548 -4.513 -3.953 1.00 84.06 102 ARG A N 1
ATOM 781 C CA . ARG A 1 102 ? -3.754 -4.519 -3.116 1.00 84.06 102 ARG A CA 1
ATOM 782 C C . ARG A 1 102 ? -3.886 -3.236 -2.308 1.00 84.06 102 ARG A C 1
ATOM 784 O O . ARG A 1 102 ? -4.999 -2.751 -2.154 1.00 84.06 102 ARG A O 1
ATOM 791 N N . ALA A 1 103 ? -2.783 -2.664 -1.840 1.00 82.62 103 ALA A N 1
ATOM 792 C CA . ALA A 1 103 ? -2.794 -1.388 -1.144 1.00 82.62 103 ALA A CA 1
ATOM 793 C C . ALA A 1 103 ? -3.307 -0.245 -2.026 1.00 82.62 103 ALA A C 1
ATOM 795 O O . ALA A 1 103 ? -3.848 0.717 -1.503 1.00 82.62 103 ALA A O 1
ATOM 796 N N . CYS A 1 104 ? -3.182 -0.347 -3.350 1.00 82.12 104 CYS A N 1
ATOM 797 C CA . CYS A 1 104 ? -3.680 0.661 -4.284 1.00 82.12 104 CYS A CA 1
ATOM 798 C C . CYS A 1 104 ? -5.087 0.359 -4.811 1.00 82.12 104 CYS A C 1
ATOM 800 O O . CYS A 1 104 ? -5.895 1.270 -5.001 1.00 82.12 104 CYS A O 1
ATOM 802 N N . THR A 1 105 ? -5.390 -0.916 -5.042 1.00 87.38 105 THR A N 1
ATOM 803 C CA . THR A 1 105 ? -6.608 -1.351 -5.739 1.00 87.38 105 THR A CA 1
ATOM 804 C C . THR A 1 105 ? -7.738 -1.755 -4.799 1.00 87.38 105 THR A C 1
ATOM 806 O O . THR A 1 105 ? -8.904 -1.640 -5.172 1.00 87.38 105 THR A O 1
ATOM 809 N N . ASN A 1 106 ? -7.428 -2.204 -3.579 1.00 90.25 106 ASN A N 1
ATOM 810 C CA . ASN A 1 106 ? -8.431 -2.650 -2.623 1.00 90.25 106 ASN A CA 1
ATOM 811 C C . ASN A 1 106 ? -8.873 -1.480 -1.719 1.00 90.25 106 ASN A C 1
ATOM 813 O O . ASN A 1 106 ? -8.078 -1.008 -0.898 1.00 90.25 106 ASN A O 1
ATOM 817 N N . PRO A 1 107 ? -10.138 -1.023 -1.818 1.00 84.62 107 PRO A N 1
ATOM 818 C CA . PRO A 1 107 ? -10.641 0.080 -1.005 1.00 84.62 107 PRO A CA 1
ATOM 819 C C . PRO A 1 107 ? -10.591 -0.226 0.495 1.00 84.62 107 PRO A C 1
ATOM 821 O O . PRO A 1 107 ? -10.262 0.669 1.267 1.00 84.62 107 PRO A O 1
ATOM 824 N N . TYR A 1 108 ? -10.833 -1.475 0.907 1.00 88.81 108 TYR A N 1
ATOM 825 C CA . TYR A 1 108 ? -10.735 -1.878 2.312 1.00 88.81 108 TYR A CA 1
ATOM 826 C C . TYR A 1 108 ? -9.315 -1.716 2.845 1.00 88.81 108 TYR A C 1
ATOM 828 O O . TYR A 1 108 ? -9.115 -1.119 3.897 1.00 88.81 108 TYR A O 1
ATOM 836 N N . THR A 1 109 ? -8.317 -2.200 2.103 1.00 88.19 109 THR A N 1
ATOM 837 C CA . THR A 1 109 ? -6.912 -2.086 2.510 1.00 88.19 109 THR A CA 1
ATOM 838 C C . THR A 1 109 ? -6.494 -0.621 2.631 1.00 88.19 109 THR A C 1
ATOM 840 O O . THR A 1 109 ? -5.874 -0.251 3.622 1.00 88.19 109 THR A O 1
ATOM 843 N N . ARG A 1 110 ? -6.898 0.234 1.682 1.00 85.00 110 ARG A N 1
ATOM 844 C CA . ARG A 1 110 ? -6.654 1.686 1.749 1.00 85.00 110 ARG A CA 1
ATOM 845 C C . ARG A 1 110 ? -7.283 2.327 2.978 1.00 85.00 110 ARG A C 1
ATOM 847 O O . ARG A 1 110 ? -6.612 3.078 3.678 1.00 85.00 110 ARG A O 1
ATOM 854 N N . GLY A 1 111 ? -8.551 2.011 3.235 1.00 84.94 111 GLY A N 1
ATOM 855 C CA . GLY A 1 111 ? -9.257 2.480 4.419 1.00 84.94 111 GLY A CA 1
ATOM 856 C C . GLY A 1 111 ? -8.528 2.074 5.692 1.00 84.94 111 GLY A C 1
ATOM 857 O O . GLY A 1 111 ? -8.257 2.926 6.528 1.00 84.94 111 GLY A O 1
ATOM 858 N N . TRP A 1 112 ? -8.133 0.802 5.794 1.00 90.00 112 TRP A N 1
ATOM 859 C CA . TRP A 1 112 ? -7.428 0.253 6.953 1.00 90.00 112 TRP A CA 1
ATOM 860 C C . TRP A 1 112 ? -6.144 1.006 7.290 1.00 90.00 112 TRP A C 1
ATOM 862 O O . TRP A 1 112 ? -5.960 1.394 8.442 1.00 90.00 112 TRP A O 1
ATOM 872 N N . TYR A 1 113 ? -5.296 1.286 6.298 1.00 88.44 113 TYR A N 1
ATOM 873 C CA . TYR A 1 113 ? -4.084 2.068 6.540 1.00 88.44 113 TYR A CA 1
ATOM 874 C C . TYR A 1 113 ? -4.402 3.495 6.985 1.00 88.44 113 TYR A C 1
ATOM 876 O O . TYR A 1 113 ? -3.841 3.954 7.977 1.00 88.44 113 TYR A O 1
ATOM 884 N N . GLN A 1 114 ? -5.339 4.173 6.315 1.00 86.50 114 GLN A N 1
ATOM 885 C CA . GLN A 1 114 ? -5.719 5.532 6.700 1.00 86.50 114 GLN A CA 1
ATOM 886 C C . GLN A 1 114 ? -6.236 5.585 8.145 1.00 86.50 114 GLN A C 1
ATOM 888 O O . GLN A 1 114 ? -5.773 6.406 8.929 1.00 86.50 114 GLN A O 1
ATOM 893 N N . GLY A 1 115 ? -7.151 4.685 8.514 1.00 88.50 115 GLY A N 1
ATOM 894 C CA . GLY A 1 115 ? -7.705 4.628 9.864 1.00 88.50 115 GLY A CA 1
ATOM 895 C C . GLY A 1 115 ? -6.646 4.331 10.923 1.00 88.50 115 GLY A C 1
ATOM 896 O O . GLY A 1 115 ? -6.644 4.962 11.977 1.00 88.50 115 GLY A O 1
ATOM 897 N N . TYR A 1 116 ? -5.706 3.426 10.629 1.00 90.69 116 TYR A N 1
ATOM 898 C CA . TYR A 1 116 ? -4.567 3.150 11.506 1.00 90.69 116 TYR A CA 1
ATOM 899 C C . TYR A 1 116 ? -3.721 4.408 11.749 1.00 90.69 116 TYR A C 1
ATOM 901 O O . TYR A 1 116 ? -3.438 4.753 12.895 1.00 90.69 116 TYR A O 1
ATOM 909 N N . HIS A 1 117 ? -3.325 5.112 10.683 1.00 87.38 117 HIS A N 1
ATOM 910 C CA . HIS A 1 117 ? -2.484 6.307 10.794 1.00 87.38 117 HIS A CA 1
ATOM 911 C C . HIS A 1 117 ? -3.191 7.461 11.505 1.00 87.38 117 HIS A C 1
ATOM 913 O O . HIS A 1 117 ? -2.574 8.113 12.349 1.00 87.38 117 HIS A O 1
ATOM 919 N N . ASP A 1 118 ? -4.475 7.675 11.214 1.00 87.44 118 ASP A N 1
ATOM 920 C CA . ASP A 1 118 ? -5.287 8.688 11.887 1.00 87.44 118 ASP A CA 1
ATOM 921 C C . ASP A 1 118 ? -5.398 8.387 13.390 1.00 87.44 118 ASP A C 1
ATOM 923 O O . ASP A 1 118 ? -5.192 9.281 14.205 1.00 87.44 118 ASP A O 1
ATOM 927 N N . ALA A 1 119 ? -5.628 7.126 13.779 1.00 89.38 119 ALA A N 1
ATOM 928 C CA . ALA A 1 119 ? -5.660 6.723 15.186 1.00 89.38 119 ALA A CA 1
ATOM 929 C C . ALA A 1 119 ? -4.326 6.961 15.901 1.00 89.38 119 ALA A C 1
ATOM 931 O O . ALA A 1 119 ? -4.318 7.483 17.014 1.00 89.38 119 ALA A O 1
ATOM 932 N N . VAL A 1 120 ? -3.202 6.597 15.275 1.00 89.44 120 VAL A N 1
ATOM 933 C CA . VAL A 1 120 ? -1.866 6.846 15.840 1.00 89.44 120 VAL A CA 1
ATOM 934 C C . VAL A 1 120 ? -1.628 8.345 16.020 1.00 89.44 120 VAL A C 1
ATOM 936 O O . VAL A 1 120 ? -1.180 8.767 17.086 1.00 89.44 120 VAL A O 1
ATOM 939 N N . TYR A 1 121 ? -1.959 9.159 15.013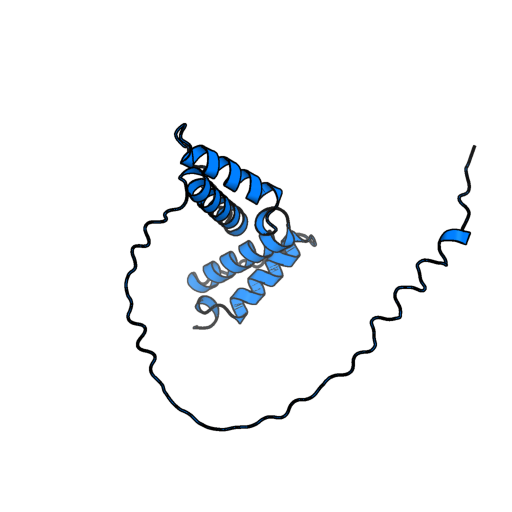 1.00 87.75 121 TYR A N 1
ATOM 940 C CA . TYR A 1 121 ? -1.862 10.615 15.104 1.00 87.75 121 TYR A CA 1
ATOM 941 C C . TYR A 1 121 ? -2.719 11.165 16.252 1.00 87.75 121 TYR A C 1
ATOM 943 O O . TYR A 1 121 ? -2.238 11.954 17.065 1.00 87.75 121 TYR A O 1
ATOM 951 N N . ASP A 1 122 ? -3.963 10.704 16.356 1.00 88.88 122 ASP A N 1
ATOM 952 C CA . ASP A 1 122 ? -4.908 11.108 17.393 1.00 88.88 122 ASP A CA 1
ATOM 953 C C . ASP A 1 122 ? -4.414 10.746 18.801 1.00 88.88 122 ASP A C 1
ATOM 955 O O . ASP A 1 122 ? -4.506 11.576 19.705 1.00 88.88 122 ASP A O 1
ATOM 959 N N . CYS A 1 123 ? -3.823 9.562 18.991 1.00 88.50 123 CYS A N 1
ATOM 960 C CA . CYS A 1 123 ? -3.212 9.169 20.263 1.00 88.50 123 CYS A CA 1
ATOM 961 C C . CYS A 1 123 ? -2.024 10.067 20.637 1.00 88.50 123 CYS A C 1
ATOM 963 O O . CYS A 1 123 ? -1.956 10.566 21.756 1.00 88.50 123 CYS A O 1
ATOM 965 N N . ILE A 1 124 ? -1.131 10.357 19.683 1.00 87.94 124 ILE A N 1
ATOM 966 C CA . ILE A 1 124 ? 0.028 11.238 19.914 1.00 87.94 124 ILE A CA 1
ATOM 967 C C . ILE A 1 124 ? -0.417 12.664 20.274 1.00 87.94 124 ILE A C 1
ATOM 969 O O . ILE A 1 124 ? 0.211 13.321 21.106 1.00 87.94 124 ILE A O 1
ATOM 973 N N . HIS A 1 125 ? -1.490 13.154 19.651 1.00 86.00 125 HIS A N 1
ATOM 974 C CA . HIS A 1 125 ? -1.943 14.540 19.776 1.00 86.00 125 HIS A CA 1
ATOM 975 C C . HIS A 1 125 ? -3.144 14.743 20.715 1.00 86.00 125 HIS A C 1
ATOM 977 O O . HIS A 1 125 ? -3.643 15.865 20.810 1.00 86.00 125 HIS A O 1
ATOM 983 N N . ASN A 1 126 ? -3.593 13.706 21.432 1.00 77.81 126 ASN A N 1
ATOM 984 C CA . ASN A 1 126 ? -4.797 13.725 22.276 1.00 77.81 126 ASN A CA 1
ATOM 985 C C . ASN A 1 126 ? -6.053 14.248 21.545 1.00 77.81 126 ASN A C 1
ATOM 987 O O . ASN A 1 126 ? -6.875 14.964 22.122 1.00 77.81 126 ASN A O 1
ATOM 991 N N . ALA A 1 127 ? -6.199 13.906 20.264 1.00 71.62 127 ALA A N 1
ATOM 992 C CA . ALA A 1 127 ? -7.380 14.203 19.458 1.00 71.62 127 ALA A CA 1
ATOM 993 C C . ALA A 1 127 ? -8.279 12.957 19.338 1.00 71.62 127 ALA A C 1
ATOM 995 O O . ALA A 1 127 ? -7.863 11.842 19.652 1.00 71.62 127 ALA A O 1
ATOM 996 N N . TYR A 1 128 ? -9.541 13.137 18.934 1.00 65.12 128 TYR A N 1
ATOM 997 C CA . TYR A 1 128 ? -10.444 12.013 18.673 1.00 65.12 128 TYR A CA 1
ATOM 998 C C . TYR A 1 128 ? -11.305 12.277 17.438 1.00 65.12 128 TYR A C 1
ATOM 1000 O O . TYR A 1 128 ? -12.175 13.151 17.456 1.00 65.12 128 TYR A O 1
ATOM 1008 N N . ARG A 1 129 ? -11.081 11.506 16.373 1.00 64.25 129 ARG A N 1
ATOM 1009 C CA . ARG A 1 129 ? -11.845 11.557 15.122 1.00 64.25 129 ARG A CA 1
ATOM 1010 C C . ARG A 1 129 ? -12.205 10.152 14.642 1.00 64.25 129 ARG A C 1
ATOM 1012 O O . ARG A 1 129 ? -11.664 9.661 13.662 1.00 64.25 129 ARG A O 1
ATOM 1019 N N . ALA A 1 130 ? -13.179 9.512 15.284 1.00 58.41 130 ALA A N 1
ATOM 1020 C CA . ALA A 1 130 ? -13.810 8.323 14.711 1.00 58.41 130 ALA A CA 1
ATOM 1021 C C . ALA A 1 130 ? -15.148 8.705 14.055 1.00 58.41 130 ALA A C 1
ATOM 1023 O O . ALA A 1 130 ? -16.190 8.688 14.705 1.00 58.41 130 ALA A O 1
ATOM 1024 N N . GLU A 1 131 ? -15.138 9.060 12.765 1.00 57.34 131 GLU A N 1
ATOM 1025 C CA . GLU A 1 131 ? -16.367 9.246 11.977 1.00 57.34 131 GLU A CA 1
ATOM 1026 C C . GLU A 1 131 ? -16.441 8.215 10.841 1.00 57.34 131 GLU A C 1
ATOM 1028 O O . GLU A 1 131 ? -15.790 8.356 9.807 1.00 57.34 131 GLU A O 1
ATOM 1033 N N . ALA A 1 132 ? -17.288 7.193 10.990 1.00 55.88 132 ALA A N 1
ATOM 1034 C CA . ALA A 1 132 ? -17.653 6.309 9.884 1.00 55.88 132 ALA A CA 1
ATOM 1035 C C . ALA A 1 132 ? -18.798 6.949 9.084 1.00 55.88 132 ALA A C 1
ATOM 1037 O O . ALA A 1 132 ? -19.945 6.947 9.529 1.00 55.88 132 ALA A O 1
ATOM 1038 N N . LYS A 1 133 ? -18.509 7.538 7.914 1.00 56.50 133 LYS A N 1
ATOM 1039 C CA . LYS A 1 133 ? -19.534 8.277 7.147 1.00 56.50 133 LYS A CA 1
ATOM 1040 C C . LYS A 1 133 ? -20.397 7.423 6.215 1.00 56.50 133 LYS A C 1
ATOM 1042 O O . LYS A 1 133 ? -21.471 7.896 5.849 1.00 56.50 133 LYS A O 1
ATOM 1047 N N . LYS A 1 134 ? -20.003 6.194 5.851 1.00 67.06 134 LYS A N 1
ATOM 1048 C CA . LYS A 1 134 ? -20.798 5.247 5.034 1.00 67.06 134 LYS A CA 1
ATOM 1049 C C . LYS A 1 134 ? -20.407 3.791 5.325 1.00 67.06 134 LYS A C 1
ATOM 1051 O O . LYS A 1 134 ? -19.349 3.540 5.877 1.00 67.06 134 LYS A O 1
ATOM 1056 N N . LEU A 1 135 ? -21.259 2.831 4.958 1.00 74.50 135 LEU A N 1
ATOM 1057 C CA . LEU A 1 135 ? -21.008 1.386 5.093 1.00 74.50 135 LEU A CA 1
ATOM 1058 C C . LEU A 1 135 ? -20.459 0.828 3.767 1.00 74.50 135 LEU A C 1
ATOM 1060 O O . LEU A 1 135 ? -21.103 0.032 3.091 1.00 74.50 135 LEU A O 1
ATOM 1064 N N . ASP A 1 136 ? -19.295 1.323 3.355 1.00 85.62 136 ASP A N 1
ATOM 1065 C CA . ASP A 1 136 ? -18.544 0.812 2.205 1.00 85.62 136 ASP A CA 1
ATOM 1066 C C . ASP A 1 136 ? -17.257 0.105 2.657 1.00 85.62 136 ASP A C 1
ATOM 1068 O O . ASP A 1 136 ? -16.847 0.199 3.816 1.00 85.62 136 ASP A O 1
ATOM 1072 N N . ASP A 1 137 ? -16.629 -0.648 1.748 1.00 85.12 137 ASP A N 1
ATOM 1073 C CA . ASP A 1 137 ? -15.422 -1.427 2.056 1.00 85.12 137 ASP A CA 1
ATOM 1074 C C . ASP A 1 137 ? -14.293 -0.546 2.603 1.00 85.12 137 ASP A C 1
ATOM 1076 O O . ASP A 1 137 ? -13.590 -0.964 3.521 1.00 85.12 137 ASP A O 1
ATOM 1080 N N . TYR A 1 138 ? -14.161 0.681 2.087 1.00 86.56 138 TYR A N 1
ATOM 1081 C CA . TYR A 1 138 ? -13.194 1.660 2.576 1.00 86.56 138 TYR A CA 1
ATOM 1082 C C . TYR A 1 138 ? -13.470 2.044 4.029 1.00 86.56 138 TYR A C 1
ATOM 1084 O O . TYR A 1 138 ? -12.587 1.935 4.874 1.00 86.56 138 TYR A O 1
ATOM 1092 N N . SER A 1 139 ? -14.697 2.450 4.342 1.00 86.56 139 SER A N 1
ATOM 1093 C CA . SER A 1 139 ? -15.076 2.891 5.682 1.00 86.56 139 SER A CA 1
ATOM 1094 C C . SER A 1 139 ? -15.018 1.746 6.692 1.00 86.56 139 SER A C 1
ATOM 1096 O O . SER A 1 139 ? -14.627 1.969 7.834 1.00 86.56 139 SER A O 1
ATOM 1098 N N . ARG A 1 140 ? -15.341 0.510 6.278 1.00 89.38 140 ARG A N 1
ATOM 1099 C CA . ARG A 1 140 ? -15.148 -0.681 7.119 1.00 89.38 140 ARG A CA 1
ATOM 1100 C C . ARG A 1 140 ? -13.671 -0.874 7.451 1.00 89.38 140 ARG A C 1
ATOM 1102 O O . ARG A 1 140 ? -13.325 -0.952 8.623 1.00 89.38 140 ARG A O 1
ATOM 1109 N N . GLY A 1 141 ? -12.809 -0.868 6.431 1.00 88.31 141 GLY A N 1
ATOM 1110 C CA . GLY A 1 141 ? -11.364 -0.953 6.629 1.00 88.31 141 GLY A CA 1
ATOM 1111 C C . GLY A 1 141 ? -10.854 0.146 7.554 1.00 88.31 141 GLY A C 1
ATOM 1112 O O . GLY A 1 141 ? -10.128 -0.150 8.494 1.00 88.31 141 GLY A O 1
ATOM 1113 N N . TYR A 1 142 ? -11.294 1.389 7.341 1.00 89.75 142 TYR A N 1
ATOM 1114 C CA . TYR A 1 142 ? -10.934 2.543 8.167 1.00 89.75 142 TYR A CA 1
ATOM 1115 C C . TYR A 1 142 ? -11.225 2.319 9.646 1.00 89.75 142 TYR A C 1
ATOM 1117 O O . TYR A 1 142 ? -10.333 2.469 10.477 1.00 89.75 142 TYR A O 1
ATOM 1125 N N . VAL A 1 143 ? -12.448 1.911 9.981 1.00 89.62 143 VAL A N 1
ATOM 1126 C CA . VAL A 1 143 ? -12.831 1.651 11.373 1.00 89.62 143 VAL A CA 1
ATOM 1127 C C . VAL A 1 143 ? -12.006 0.508 11.967 1.00 89.62 143 VAL A C 1
ATOM 1129 O O . VAL A 1 143 ? -11.519 0.631 13.092 1.00 89.62 143 VAL A O 1
ATOM 1132 N N . ASP A 1 144 ? -11.797 -0.573 11.214 1.00 91.25 144 ASP A N 1
ATOM 1133 C CA . ASP A 1 144 ? -11.010 -1.722 11.672 1.00 91.25 144 ASP A CA 1
ATOM 1134 C C . ASP A 1 144 ? -9.546 -1.336 11.943 1.00 91.25 144 ASP A C 1
ATOM 1136 O O . ASP A 1 144 ? -8.986 -1.703 12.977 1.00 91.25 144 ASP A O 1
ATOM 1140 N N . GLY A 1 145 ? -8.935 -0.548 11.055 1.00 90.38 145 GLY A N 1
ATOM 1141 C CA . GLY A 1 145 ? -7.571 -0.040 11.217 1.00 90.38 145 GLY A CA 1
ATOM 1142 C C . GLY A 1 145 ? -7.435 0.921 12.396 1.00 90.38 145 GLY A C 1
ATOM 1143 O O . GLY A 1 145 ? -6.508 0.787 13.196 1.00 90.38 145 GLY A O 1
ATOM 1144 N N . TYR A 1 146 ? -8.395 1.834 12.551 1.00 91.38 146 TYR A N 1
ATOM 1145 C CA . TYR A 1 146 ? -8.433 2.795 13.653 1.00 91.38 146 TYR A CA 1
ATOM 1146 C C . TYR A 1 146 ? -8.539 2.091 15.014 1.00 91.38 146 TYR A C 1
ATOM 1148 O O . TYR A 1 146 ? -7.769 2.366 15.936 1.00 91.38 146 TYR A O 1
ATOM 1156 N N . ASN A 1 147 ? -9.451 1.122 15.136 1.00 90.69 147 ASN A N 1
ATOM 1157 C CA . ASN A 1 147 ? -9.613 0.334 16.359 1.00 90.69 147 ASN A CA 1
ATOM 1158 C C . ASN A 1 147 ? -8.377 -0.525 16.656 1.00 90.69 147 ASN A C 1
ATOM 1160 O O . ASN A 1 147 ? -7.955 -0.609 17.810 1.00 90.69 147 ASN A O 1
ATOM 1164 N N . TYR A 1 148 ? -7.776 -1.125 15.624 1.00 93.06 148 TYR A N 1
ATOM 1165 C CA . TYR A 1 148 ? -6.560 -1.919 15.772 1.00 93.06 148 TYR A CA 1
ATOM 1166 C C . TYR A 1 148 ? -5.394 -1.078 16.307 1.00 93.06 148 TYR A C 1
ATOM 1168 O O . TYR A 1 148 ? -4.761 -1.472 17.286 1.00 93.06 148 TYR A O 1
ATOM 1176 N N . ALA A 1 149 ? -5.135 0.097 15.724 1.00 90.75 149 ALA A N 1
ATOM 1177 C CA . ALA A 1 149 ? -4.087 1.002 16.195 1.00 90.75 149 ALA A CA 1
ATOM 1178 C C . ALA A 1 149 ? -4.282 1.381 17.668 1.00 90.75 149 ALA A C 1
ATOM 1180 O O . ALA A 1 149 ? -3.349 1.298 18.459 1.00 90.75 149 ALA A O 1
ATOM 1181 N N . ARG A 1 150 ? -5.509 1.708 18.083 1.00 88.31 150 ARG A N 1
ATOM 1182 C CA . ARG A 1 150 ? -5.779 2.053 19.486 1.00 88.31 150 ARG A CA 1
ATOM 1183 C C . ARG A 1 150 ? -5.540 0.903 20.462 1.00 88.31 150 ARG A C 1
ATOM 1185 O O . ARG A 1 150 ? -5.149 1.153 21.597 1.00 88.31 150 ARG A O 1
ATOM 1192 N N . ALA A 1 151 ? -5.786 -0.332 20.034 1.00 89.81 151 ALA A N 1
ATOM 1193 C CA . ALA A 1 151 ? -5.616 -1.516 20.869 1.00 89.81 151 ALA A CA 1
ATOM 1194 C C . ALA A 1 151 ? -4.170 -2.039 20.905 1.00 89.81 151 ALA A C 1
ATOM 1196 O O . ALA A 1 151 ? -3.783 -2.681 21.881 1.00 89.81 151 ALA A O 1
ATOM 1197 N N . HIS A 1 152 ? -3.383 -1.798 19.852 1.00 92.56 152 HIS A N 1
ATOM 1198 C CA . HIS A 1 152 ? -2.103 -2.483 19.650 1.00 92.56 152 HIS A CA 1
ATOM 1199 C C . HIS A 1 152 ? -0.912 -1.561 19.383 1.00 92.56 152 HIS A C 1
ATOM 1201 O O . HIS A 1 152 ? 0.224 -1.975 19.620 1.00 92.56 152 HIS A O 1
ATOM 1207 N N . ASP A 1 153 ? -1.126 -0.341 18.889 1.00 90.69 153 ASP A N 1
ATOM 1208 C CA . ASP A 1 153 ? -0.024 0.575 18.617 1.00 90.69 153 ASP A CA 1
ATOM 1209 C C . ASP A 1 153 ? 0.535 1.135 19.927 1.00 90.69 153 ASP A C 1
ATOM 1211 O O . ASP A 1 153 ? -0.185 1.511 20.860 1.00 90.69 153 ASP A O 1
ATOM 1215 N N . ARG A 1 154 ? 1.862 1.193 19.993 1.00 90.56 154 ARG A N 1
ATOM 1216 C CA . ARG A 1 154 ? 2.602 1.688 21.149 1.00 90.56 154 ARG A CA 1
ATOM 1217 C C . ARG A 1 154 ? 2.233 3.135 21.483 1.00 90.56 154 ARG A C 1
ATOM 1219 O O . ARG A 1 154 ? 2.131 3.472 22.658 1.00 90.56 154 ARG A O 1
ATOM 1226 N N . ALA A 1 155 ? 2.017 3.969 20.470 1.00 86.06 155 ALA A N 1
ATOM 1227 C CA . ALA A 1 155 ? 1.627 5.361 20.633 1.00 86.06 155 ALA A CA 1
ATOM 1228 C C . ALA A 1 155 ? 0.252 5.518 21.292 1.00 86.06 155 ALA A C 1
ATOM 1230 O O . ALA A 1 155 ? 0.009 6.544 21.902 1.00 86.06 155 ALA A O 1
ATOM 1231 N N . CYS A 1 156 ? -0.625 4.515 21.195 1.00 84.44 156 CYS A N 1
ATOM 1232 C CA . CYS A 1 156 ? -1.955 4.536 21.803 1.00 84.44 156 CYS A CA 1
ATOM 1233 C C . CYS A 1 156 ? -2.039 3.800 23.143 1.00 84.44 156 CYS A C 1
ATOM 1235 O O . CYS A 1 156 ? -2.908 4.102 23.957 1.00 84.44 156 CYS A O 1
ATOM 1237 N N . THR A 1 157 ? -1.168 2.818 23.367 1.00 87.12 157 THR A N 1
ATOM 1238 C CA . THR A 1 157 ? -1.228 1.922 24.534 1.00 87.12 157 THR A CA 1
ATOM 1239 C C . THR A 1 157 ? -0.319 2.341 25.687 1.00 87.12 157 THR A C 1
ATOM 1241 O O . THR A 1 157 ? -0.485 1.836 26.792 1.00 87.12 157 THR A O 1
ATOM 1244 N N . GLN A 1 1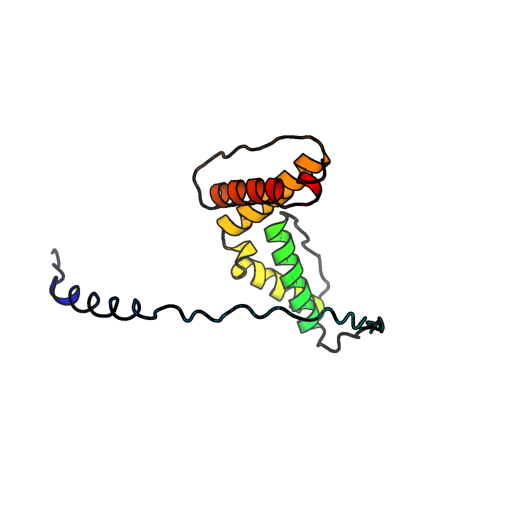58 ? 0.640 3.246 25.463 1.00 76.69 158 GLN A N 1
ATOM 1245 C CA . GLN A 1 158 ? 1.607 3.684 26.483 1.00 76.69 158 GLN A CA 1
ATOM 1246 C C . GLN A 1 158 ? 1.182 4.926 27.282 1.00 76.69 158 GLN A C 1
ATOM 1248 O O . GLN A 1 158 ? 2.045 5.664 27.759 1.00 76.69 158 GLN A O 1
ATOM 1253 N N . HIS A 1 159 ? -0.121 5.151 27.438 1.00 58.41 159 HIS A N 1
ATOM 1254 C CA . HIS A 1 159 ? -0.667 6.253 28.235 1.00 58.41 159 HIS A CA 1
ATOM 1255 C C . HIS A 1 159 ? -1.068 5.816 29.643 1.00 58.41 159 HIS A C 1
ATOM 1257 O O . HIS A 1 159 ? -1.628 4.705 29.782 1.00 58.41 159 HIS A O 1
#